Protein AF-A0A4Y2TPK9-F1 (afdb_monomer_lite)

Secondary structure (DSSP, 8-state):
-TT--EEEEEEE-TTT--EEEEEEE-HHHHHHHHHHHHHHHHHHHHHHHHHHHHHHHHHHHHHHHHHHHHHHHHHHHHHHHHHHHHTT--GGGHHHHHHHHHHHHHHHHTTGGGGPPP-------------------

Sequence (137 aa):
MNGVCVRWRGWLDIERLDGVGCLEYDEERAQIEDAILREQLERYNQRVRDFEEKQRLYRSQHDRHVEAEVEVRTSRYRIRHFSFLSLGLSPDFRRYQTSRTTRVDARQKATSNRWAPTPSQGPCVHSFCGTAKNRCR

InterPro domains:
  IPR003417 Core-binding factor, beta subunit [PF02312] (1-64)
  IPR003417 Core-binding factor, beta subunit [PTHR10276] (1-74)
  IPR036552 Core-binding factor, beta subunit superfamily [G3DSA:2.40.250.10] (1-40)
  IPR036552 Core-binding factor, beta subunit superfamily [SSF50723] (1-39)

Structure (mmCIF, N/CA/C/O backbone):
data_AF-A0A4Y2TPK9-F1
#
_entry.id   AF-A0A4Y2TPK9-F1
#
loop_
_atom_site.group_PDB
_atom_site.id
_atom_site.type_symbol
_atom_site.label_atom_id
_atom_site.label_alt_id
_atom_site.label_comp_id
_atom_site.label_asym_id
_atom_site.label_entity_id
_atom_site.label_seq_id
_atom_site.pdbx_PDB_ins_code
_atom_site.Cartn_x
_atom_site.Cartn_y
_atom_site.Cartn_z
_atom_site.occupancy
_atom_site.B_iso_or_equiv
_atom_site.auth_seq_id
_atom_site.auth_comp_id
_atom_site.auth_asym_id
_atom_site.auth_atom_id
_atom_site.pdbx_PDB_model_num
ATOM 1 N N . MET A 1 1 ? -7.481 -7.129 11.233 1.00 81.06 1 MET A N 1
ATOM 2 C CA . MET A 1 1 ? -7.787 -8.558 11.007 1.00 81.06 1 MET A CA 1
ATOM 3 C C . MET A 1 1 ? -8.040 -8.774 9.522 1.00 81.06 1 MET A C 1
ATOM 5 O O . MET A 1 1 ? -8.837 -8.032 8.974 1.00 81.06 1 MET A O 1
ATOM 9 N N . ASN A 1 2 ? -7.350 -9.713 8.859 1.00 87.25 2 ASN A N 1
ATOM 10 C CA . ASN A 1 2 ? -7.503 -9.979 7.411 1.00 87.25 2 ASN A CA 1
ATOM 11 C C . ASN A 1 2 ? -7.420 -8.721 6.518 1.00 87.25 2 ASN A C 1
ATOM 13 O O . ASN A 1 2 ? -8.168 -8.590 5.557 1.00 87.25 2 ASN A O 1
ATOM 17 N N . GLY A 1 3 ? -6.555 -7.766 6.871 1.00 87.00 3 GLY A N 1
ATOM 18 C CA . GLY A 1 3 ? -6.436 -6.488 6.157 1.00 87.00 3 GLY A CA 1
ATOM 19 C C . GLY A 1 3 ? -7.432 -5.395 6.570 1.00 87.00 3 GLY A C 1
ATOM 20 O O . GLY A 1 3 ? -7.301 -4.275 6.103 1.00 87.00 3 GLY A O 1
ATOM 21 N N . VAL A 1 4 ? -8.381 -5.666 7.473 1.00 91.50 4 VAL A N 1
ATOM 22 C CA . VAL A 1 4 ? -9.311 -4.654 8.011 1.00 91.50 4 VAL A CA 1
ATOM 23 C C . VAL A 1 4 ? -8.781 -4.090 9.330 1.00 91.50 4 VAL A C 1
ATOM 25 O O . VAL A 1 4 ? -8.506 -4.858 10.262 1.00 91.50 4 VAL A O 1
ATOM 28 N N . CYS A 1 5 ? -8.653 -2.765 9.440 1.00 94.00 5 CYS A N 1
ATOM 29 C CA . CYS A 1 5 ? -8.309 -2.116 10.705 1.00 94.00 5 CYS A CA 1
ATOM 30 C C . CYS A 1 5 ? -9.515 -2.123 11.646 1.00 94.00 5 CYS A C 1
ATOM 32 O O . CYS A 1 5 ? -10.588 -1.614 11.332 1.00 94.00 5 CYS A O 1
ATOM 34 N N . VAL A 1 6 ? -9.327 -2.747 12.807 1.00 95.38 6 VAL A N 1
ATOM 35 C CA . VAL A 1 6 ? -10.345 -2.856 13.851 1.00 95.38 6 VAL A CA 1
ATOM 36 C C . VAL A 1 6 ? -9.724 -2.576 15.207 1.00 95.38 6 VAL A C 1
ATOM 38 O O . VAL A 1 6 ? -8.553 -2.889 15.445 1.00 95.38 6 VAL A O 1
ATOM 41 N N . ARG A 1 7 ? -10.533 -2.036 16.111 1.00 94.81 7 ARG A N 1
ATOM 42 C CA .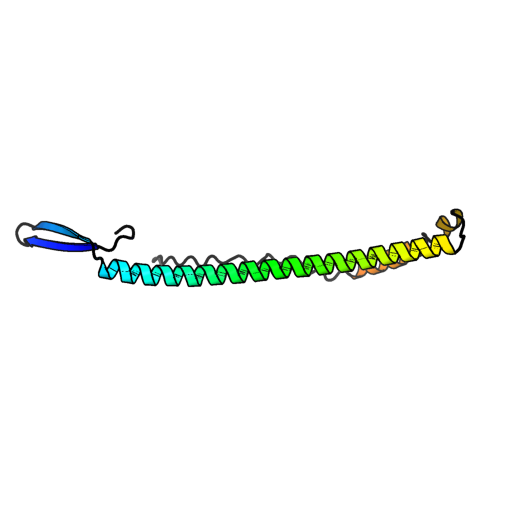 ARG A 1 7 ? -10.194 -1.799 17.507 1.00 94.81 7 ARG A CA 1
ATOM 43 C C . ARG A 1 7 ? -11.031 -2.722 18.380 1.00 94.81 7 ARG A C 1
ATOM 45 O O . ARG A 1 7 ? -12.254 -2.734 18.286 1.00 94.81 7 ARG A O 1
ATOM 52 N N . TRP A 1 8 ? -10.370 -3.504 19.226 1.00 94.44 8 TRP A N 1
ATOM 53 C CA . TRP A 1 8 ? -11.062 -4.342 20.1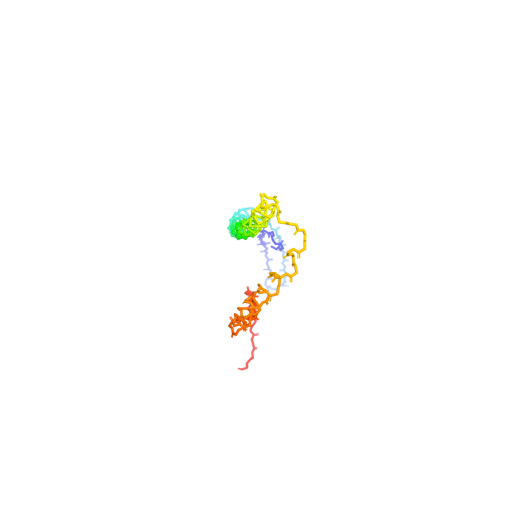99 1.00 94.44 8 TRP A CA 1
ATOM 54 C C . TRP A 1 8 ? -11.382 -3.532 21.454 1.00 94.44 8 TRP A C 1
ATOM 56 O O . TRP A 1 8 ? -10.520 -2.828 21.988 1.00 94.44 8 TRP A O 1
ATOM 66 N N . ARG A 1 9 ? -12.627 -3.631 21.914 1.00 94.81 9 ARG A N 1
ATOM 67 C CA . ARG A 1 9 ? -13.110 -3.030 23.156 1.00 94.81 9 ARG A CA 1
ATOM 68 C C . ARG A 1 9 ? -13.842 -4.104 23.938 1.00 94.81 9 ARG A C 1
ATOM 70 O O . ARG A 1 9 ? -14.705 -4.784 23.397 1.00 94.81 9 ARG A O 1
ATOM 77 N N . GLY A 1 10 ? -13.507 -4.258 25.207 1.00 95.62 10 GLY A N 1
ATOM 78 C CA . GLY A 1 10 ? -14.152 -5.236 26.063 1.00 95.62 10 GLY A CA 1
ATOM 79 C C . GLY A 1 10 ? -13.704 -5.099 27.500 1.00 95.62 10 GLY A C 1
ATOM 80 O O . GLY A 1 10 ? -12.755 -4.374 27.805 1.00 95.62 10 GLY A O 1
ATOM 81 N N . TRP A 1 11 ? -14.408 -5.806 28.368 1.00 95.56 11 TRP A N 1
ATOM 82 C CA . TRP A 1 11 ? -14.038 -5.976 29.762 1.00 95.56 11 TRP A CA 1
ATOM 83 C C . TRP A 1 11 ? -13.925 -7.465 30.067 1.00 95.56 11 TRP A C 1
ATOM 85 O O . TRP A 1 11 ? -14.541 -8.301 29.401 1.00 95.56 11 TRP A O 1
ATOM 95 N N . LEU A 1 12 ? -13.105 -7.773 31.061 1.00 96.19 12 LEU A N 1
ATOM 96 C CA . LEU A 1 12 ? -12.890 -9.116 31.566 1.00 96.19 12 LEU A CA 1
ATOM 97 C C . LEU A 1 12 ? -12.983 -9.050 33.091 1.00 96.19 12 LEU A C 1
ATOM 99 O O . LEU A 1 12 ? -12.297 -8.235 33.709 1.00 96.19 12 LEU A O 1
ATOM 103 N N . ASP A 1 13 ? -13.831 -9.883 33.676 1.00 96.12 13 ASP A N 1
ATOM 104 C CA . ASP A 1 13 ? -13.852 -10.155 35.107 1.00 96.12 13 ASP A CA 1
ATOM 105 C C . ASP A 1 13 ? -12.723 -11.140 35.440 1.00 96.12 13 ASP A C 1
ATOM 107 O O . ASP A 1 13 ? -12.610 -12.223 34.864 1.00 96.12 13 ASP A O 1
ATOM 111 N N . ILE A 1 14 ? -11.857 -10.744 36.370 1.00 95.00 14 ILE A N 1
ATOM 112 C CA . ILE A 1 14 ? -10.652 -11.491 36.744 1.00 95.00 14 ILE A CA 1
ATOM 113 C C . ILE A 1 14 ? -10.995 -12.664 37.674 1.00 95.00 14 ILE A C 1
ATOM 115 O O . ILE A 1 14 ? -10.281 -13.665 37.672 1.00 95.00 14 ILE A O 1
ATOM 119 N N . GLU A 1 15 ? -12.085 -12.582 38.442 1.00 95.69 15 GLU A N 1
ATOM 120 C CA . GLU A 1 15 ? -12.469 -13.643 39.380 1.00 95.69 15 GLU A CA 1
ATOM 121 C C . GLU A 1 15 ? -13.199 -14.785 38.673 1.00 95.69 15 GLU A C 1
ATOM 123 O O . GLU A 1 15 ? -12.955 -15.960 38.949 1.00 95.69 15 GLU A O 1
ATOM 128 N N . ARG A 1 16 ? -14.083 -14.444 37.731 1.00 95.94 16 ARG A N 1
ATOM 129 C CA . ARG A 1 16 ? -14.895 -15.422 36.990 1.00 95.94 16 ARG A CA 1
ATOM 130 C C . ARG A 1 16 ? -14.296 -15.814 35.645 1.00 95.94 16 ARG A C 1
ATOM 132 O O . ARG A 1 16 ? -14.765 -16.781 35.046 1.00 95.94 16 ARG A O 1
ATOM 139 N N . LEU A 1 17 ? -13.262 -15.097 35.196 1.00 95.00 17 LEU A N 1
ATOM 140 C CA . LEU A 1 17 ? -12.637 -15.255 33.879 1.00 95.00 17 LEU A CA 1
ATOM 141 C C . LEU A 1 17 ? -13.655 -15.168 32.731 1.00 95.00 17 LEU A C 1
ATOM 143 O O . LEU A 1 17 ? -13.456 -15.762 31.670 1.00 95.00 17 LEU A O 1
ATOM 147 N N . ASP A 1 18 ? -14.747 -14.433 32.943 1.00 95.31 18 ASP A N 1
ATOM 148 C CA . ASP A 1 18 ? -15.731 -14.124 31.917 1.00 95.31 18 ASP A CA 1
ATOM 149 C C . ASP A 1 18 ? -15.590 -12.674 31.463 1.00 95.31 18 ASP A C 1
ATOM 151 O O . ASP A 1 18 ? -14.890 -11.856 32.055 1.00 95.31 18 ASP A O 1
ATOM 155 N N . GLY A 1 19 ? -16.183 -12.366 30.323 1.00 93.88 19 GLY A N 1
ATOM 156 C CA . GLY A 1 19 ? -16.074 -11.042 29.752 1.00 93.88 19 GLY A CA 1
ATOM 157 C C . GLY A 1 19 ? -16.744 -10.967 28.402 1.00 93.88 19 GLY A C 1
ATOM 158 O O . GLY A 1 19 ? -17.016 -11.978 27.750 1.00 93.88 19 GLY A O 1
ATOM 159 N N . VAL A 1 20 ? -17.004 -9.740 27.980 1.00 96.44 20 VAL A N 1
ATOM 160 C CA . VAL A 1 20 ? -17.590 -9.443 26.678 1.00 96.44 20 VAL A CA 1
ATOM 161 C C . VAL A 1 20 ? -16.693 -8.438 25.982 1.00 96.44 20 VAL A C 1
ATOM 163 O O . VAL A 1 20 ? -16.231 -7.467 26.583 1.00 96.44 20 VAL A O 1
ATOM 166 N N . GLY A 1 21 ? -16.465 -8.666 24.693 1.00 96.38 21 GLY A N 1
ATOM 167 C CA . GLY A 1 21 ? -15.779 -7.718 23.836 1.00 96.38 21 GLY A CA 1
ATOM 168 C C . GLY A 1 21 ? -16.426 -7.637 22.463 1.00 96.38 21 GLY A C 1
ATOM 169 O O . GLY A 1 21 ? -16.970 -8.619 21.959 1.00 96.38 21 GLY A O 1
ATOM 170 N N . CYS A 1 22 ? -16.347 -6.457 21.863 1.00 94.81 22 CYS A N 1
ATOM 171 C CA . CYS A 1 22 ? -16.750 -6.182 20.495 1.00 94.81 22 CYS A CA 1
ATOM 172 C C . CYS A 1 22 ? -15.558 -5.666 19.676 1.00 94.81 22 CYS A C 1
ATOM 174 O O . CYS A 1 22 ? -14.547 -5.190 20.205 1.00 94.81 22 CYS A O 1
ATOM 176 N N . LEU A 1 23 ? -15.679 -5.801 18.357 1.00 95.88 23 LEU A N 1
ATOM 177 C CA . LEU A 1 23 ? -14.750 -5.222 17.396 1.00 95.88 23 LEU A CA 1
ATOM 178 C C . LEU A 1 23 ? -15.415 -4.012 16.749 1.00 95.88 23 LEU A C 1
ATOM 180 O O . LEU A 1 23 ? -16.495 -4.129 16.174 1.00 95.88 23 LEU A O 1
ATOM 184 N N . GLU A 1 24 ? -14.748 -2.870 16.828 1.00 95.44 24 GLU A N 1
ATOM 185 C CA . GLU A 1 24 ? -15.147 -1.632 16.167 1.00 95.44 24 GLU A CA 1
ATOM 186 C C . GLU A 1 24 ? -14.262 -1.406 14.944 1.00 95.44 24 GLU A C 1
ATOM 188 O O . GLU A 1 24 ? -13.062 -1.688 14.983 1.00 95.44 24 GLU A O 1
ATOM 193 N N . TYR A 1 25 ? -14.833 -0.884 13.862 1.00 94.06 25 TYR A N 1
ATOM 194 C CA . TYR A 1 25 ? -14.039 -0.446 12.719 1.00 94.06 25 TYR A CA 1
ATOM 195 C C . TYR A 1 25 ? -13.274 0.831 13.075 1.00 94.06 25 TYR A C 1
ATOM 197 O O . TYR A 1 25 ? -13.851 1.772 13.619 1.00 94.06 25 TYR A O 1
ATOM 205 N N . ASP A 1 26 ? -11.977 0.848 12.781 1.00 95.00 26 ASP A N 1
ATOM 206 C CA . ASP A 1 26 ? -11.115 2.002 13.028 1.00 95.00 26 ASP A CA 1
ATOM 207 C C . ASP A 1 26 ? -10.818 2.694 11.697 1.00 95.00 26 ASP A C 1
ATOM 209 O O . ASP A 1 26 ? -9.906 2.300 10.966 1.00 95.00 26 ASP A O 1
ATOM 213 N N . GLU A 1 27 ? -11.642 3.689 11.364 1.00 93.69 27 GLU A N 1
ATOM 214 C CA . GLU A 1 27 ? -11.576 4.392 10.082 1.00 93.69 27 GLU A CA 1
ATOM 215 C C . GLU A 1 27 ? -10.301 5.227 9.937 1.00 93.69 27 GLU A C 1
ATOM 217 O O . GLU A 1 27 ? -9.678 5.210 8.879 1.00 93.69 27 GLU A O 1
ATOM 222 N N . GLU A 1 28 ? -9.869 5.898 11.003 1.00 93.75 28 GLU A N 1
ATOM 223 C CA . GLU A 1 28 ? -8.661 6.724 10.990 1.00 93.75 28 GLU A CA 1
ATOM 224 C C . GLU A 1 28 ? -7.430 5.866 10.686 1.00 93.75 28 GLU A C 1
ATOM 226 O O . GLU A 1 28 ? -6.663 6.150 9.761 1.00 93.75 28 GLU A O 1
ATOM 231 N N . ARG A 1 29 ? -7.272 4.750 11.406 1.00 91.88 29 ARG A N 1
ATOM 232 C CA . ARG A 1 29 ? -6.158 3.834 11.148 1.00 91.88 29 ARG A CA 1
ATOM 233 C C . ARG A 1 29 ? -6.279 3.150 9.800 1.00 91.88 29 ARG A C 1
ATOM 235 O O . ARG A 1 29 ? -5.257 2.930 9.158 1.00 91.88 29 ARG A O 1
ATOM 242 N N . ALA A 1 30 ? -7.490 2.810 9.365 1.00 93.31 30 ALA A N 1
ATOM 243 C CA . ALA A 1 30 ? -7.697 2.247 8.037 1.00 93.31 30 ALA A CA 1
ATOM 244 C C . ALA A 1 30 ? -7.210 3.208 6.945 1.00 93.31 30 ALA A C 1
ATOM 246 O O . ALA A 1 30 ? -6.493 2.776 6.051 1.00 93.31 30 ALA A O 1
ATOM 247 N N . GLN A 1 31 ? -7.534 4.500 7.040 1.00 94.25 31 GLN A N 1
ATOM 248 C CA . GLN A 1 31 ? -7.117 5.503 6.057 1.00 94.25 31 GLN A CA 1
ATOM 249 C C . GLN A 1 31 ? -5.598 5.699 6.029 1.00 94.25 31 GLN A C 1
ATOM 251 O O . GLN A 1 31 ? -5.013 5.788 4.950 1.00 94.25 31 GLN A O 1
ATOM 256 N N . ILE A 1 32 ? -4.952 5.739 7.197 1.00 94.38 32 ILE A N 1
ATOM 257 C CA . ILE A 1 32 ? -3.492 5.880 7.290 1.00 94.38 32 ILE A CA 1
ATOM 258 C C . ILE A 1 32 ? -2.796 4.673 6.655 1.00 94.38 32 ILE A C 1
ATOM 260 O O . ILE A 1 32 ? -1.913 4.837 5.814 1.00 94.38 32 ILE A O 1
ATOM 264 N N . GLU A 1 33 ? -3.207 3.461 7.027 1.00 93.56 33 GLU A N 1
ATOM 265 C CA . GLU A 1 33 ? -2.635 2.229 6.477 1.00 93.56 33 GLU A CA 1
ATOM 266 C C . GLU A 1 33 ? -2.892 2.122 4.968 1.00 93.56 33 GLU A C 1
ATOM 268 O O . GLU A 1 33 ? -1.990 1.774 4.211 1.00 93.56 33 GLU A O 1
ATOM 273 N N . ASP A 1 34 ? -4.087 2.488 4.503 1.00 92.75 34 ASP A N 1
ATOM 274 C CA . ASP A 1 34 ? -4.446 2.499 3.084 1.00 92.75 34 ASP A CA 1
ATOM 275 C C . ASP A 1 34 ? -3.602 3.512 2.288 1.00 92.75 34 ASP A C 1
ATOM 277 O O . ASP A 1 34 ? -3.126 3.206 1.194 1.00 92.75 34 ASP A O 1
ATOM 281 N N . ALA A 1 35 ? -3.318 4.693 2.847 1.00 93.75 35 ALA A N 1
ATOM 282 C CA . ALA A 1 35 ? -2.413 5.666 2.233 1.00 93.75 35 ALA A CA 1
ATOM 283 C C . ALA A 1 35 ? -0.975 5.129 2.123 1.00 93.75 35 ALA A C 1
ATOM 285 O O . ALA A 1 35 ? -0.360 5.220 1.058 1.00 93.75 35 ALA A O 1
ATOM 286 N N . ILE A 1 36 ? -0.461 4.513 3.192 1.00 94.00 36 ILE A N 1
ATOM 287 C CA . ILE A 1 36 ? 0.874 3.896 3.208 1.00 94.00 36 ILE A CA 1
ATOM 288 C C . ILE A 1 36 ? 0.952 2.757 2.187 1.00 94.00 36 ILE A C 1
ATOM 290 O O . ILE A 1 36 ? 1.921 2.653 1.430 1.00 94.00 36 ILE A O 1
ATOM 294 N N . LEU A 1 37 ? -0.069 1.902 2.138 1.00 92.25 37 LEU A N 1
ATOM 295 C CA . LEU A 1 37 ? -0.132 0.783 1.203 1.00 92.25 37 LEU A CA 1
ATOM 296 C C . LEU A 1 37 ? -0.192 1.264 -0.247 1.00 92.25 37 LEU A C 1
ATOM 298 O O . LEU A 1 37 ? 0.533 0.725 -1.087 1.00 92.25 37 LEU A O 1
ATOM 302 N N . ARG A 1 38 ? -0.989 2.297 -0.549 1.00 93.31 38 ARG A N 1
ATOM 303 C CA . ARG A 1 38 ? -1.017 2.916 -1.884 1.00 93.31 38 ARG A CA 1
ATOM 304 C C . ARG A 1 38 ? 0.353 3.440 -2.286 1.00 93.31 38 ARG A C 1
ATOM 306 O O . ARG A 1 38 ? 0.820 3.115 -3.375 1.00 93.31 38 ARG A O 1
ATOM 313 N N . GLU A 1 39 ? 1.032 4.164 -1.401 1.00 93.88 39 GLU A N 1
ATOM 314 C CA . GLU A 1 39 ? 2.364 4.700 -1.687 1.00 93.88 39 GLU A CA 1
ATOM 315 C C . GLU A 1 39 ? 3.384 3.582 -1.965 1.00 93.88 39 GLU A C 1
ATOM 317 O O . GLU A 1 39 ? 4.180 3.652 -2.907 1.00 93.88 39 GLU A O 1
ATOM 322 N N . GLN A 1 40 ? 3.358 2.509 -1.172 1.00 93.00 40 GLN A N 1
ATOM 323 C CA . GLN A 1 40 ? 4.223 1.350 -1.399 1.00 93.00 40 GLN A CA 1
ATOM 324 C C . GLN A 1 40 ? 3.937 0.681 -2.747 1.00 93.00 40 GLN A C 1
ATOM 326 O O . GLN A 1 40 ? 4.877 0.311 -3.462 1.00 93.00 40 GLN A O 1
ATOM 331 N N . LEU A 1 41 ? 2.660 0.553 -3.108 1.00 93.44 41 LEU A N 1
ATOM 332 C CA . LEU A 1 41 ? 2.226 -0.041 -4.366 1.00 93.44 41 LEU A CA 1
ATOM 333 C C . LEU A 1 41 ? 2.655 0.812 -5.564 1.00 93.44 41 LEU A C 1
ATOM 335 O O . LEU A 1 41 ? 3.165 0.280 -6.547 1.00 93.44 41 LEU A O 1
ATOM 339 N N . GLU A 1 42 ? 2.529 2.133 -5.468 1.00 93.88 42 GLU A N 1
ATOM 340 C CA . GLU A 1 42 ? 2.993 3.075 -6.489 1.00 93.88 42 GLU A CA 1
ATOM 341 C C . GLU A 1 42 ? 4.508 2.997 -6.681 1.00 93.88 42 GLU A C 1
ATOM 343 O O . GLU A 1 42 ? 4.983 2.812 -7.803 1.00 93.88 42 GLU A O 1
ATOM 348 N N . ARG A 1 43 ? 5.283 3.031 -5.591 1.00 93.62 43 ARG A N 1
ATOM 349 C CA . ARG A 1 43 ? 6.749 2.884 -5.642 1.00 93.62 43 ARG A CA 1
ATOM 350 C C . ARG A 1 43 ? 7.182 1.530 -6.201 1.00 93.62 43 ARG A C 1
ATOM 352 O O . ARG A 1 43 ? 8.233 1.416 -6.836 1.00 93.62 43 ARG A O 1
ATOM 359 N N . TYR A 1 44 ? 6.423 0.473 -5.934 1.00 90.88 44 TYR A N 1
ATOM 360 C CA . TYR A 1 44 ? 6.675 -0.840 -6.519 1.00 90.88 44 TYR A CA 1
ATOM 361 C C . TYR A 1 44 ? 6.369 -0.848 -8.021 1.00 90.88 44 TYR A C 1
ATOM 363 O O . TYR A 1 44 ? 7.235 -1.210 -8.816 1.00 90.88 44 TYR A O 1
ATOM 371 N N . ASN A 1 45 ? 5.190 -0.369 -8.415 1.00 92.62 45 ASN A N 1
ATOM 372 C CA . ASN A 1 45 ? 4.760 -0.305 -9.809 1.00 92.62 45 ASN A CA 1
ATOM 373 C C . ASN A 1 45 ? 5.688 0.561 -10.659 1.00 92.62 45 ASN A C 1
ATOM 375 O O . ASN A 1 45 ? 5.979 0.195 -11.795 1.00 92.62 45 ASN A O 1
ATOM 379 N N . GLN A 1 46 ? 6.195 1.668 -10.113 1.00 92.94 46 GLN A N 1
ATOM 380 C CA . GLN A 1 46 ? 7.155 2.513 -10.816 1.00 92.94 46 GLN A CA 1
ATOM 381 C C . GLN A 1 46 ? 8.430 1.734 -11.150 1.00 92.94 46 GLN A C 1
ATOM 383 O O . GLN A 1 46 ? 8.842 1.692 -12.305 1.00 92.94 46 GLN A O 1
ATOM 388 N N . ARG A 1 47 ? 9.002 1.022 -10.171 1.00 91.00 47 ARG A N 1
ATOM 389 C CA . ARG A 1 47 ? 10.204 0.201 -10.392 1.00 91.00 47 ARG A CA 1
ATOM 390 C C . ARG A 1 47 ? 9.982 -0.890 -11.435 1.00 91.00 47 ARG A C 1
ATOM 392 O O . ARG A 1 47 ? 10.882 -1.168 -12.226 1.00 91.00 47 ARG A O 1
ATOM 399 N N . VAL A 1 48 ? 8.801 -1.505 -11.441 1.00 90.06 48 VAL A N 1
ATOM 400 C CA . VAL A 1 48 ? 8.435 -2.511 -12.445 1.00 90.06 48 VAL A CA 1
ATOM 401 C C . VAL A 1 48 ? 8.342 -1.878 -13.834 1.00 90.06 48 VAL A C 1
ATOM 403 O O . VAL A 1 48 ? 8.946 -2.396 -14.772 1.00 90.06 48 VAL A O 1
ATOM 406 N N . ARG A 1 49 ? 7.664 -0.732 -13.966 1.00 90.81 49 ARG A N 1
ATOM 407 C CA . ARG A 1 49 ? 7.542 -0.006 -15.240 1.00 90.81 49 ARG A CA 1
ATOM 408 C C . ARG A 1 49 ? 8.901 0.402 -15.797 1.00 90.81 49 ARG A C 1
ATOM 410 O O . ARG A 1 49 ? 9.172 0.125 -16.961 1.00 90.81 49 ARG A O 1
ATOM 417 N N . ASP A 1 50 ? 9.774 0.967 -14.967 1.00 89.88 50 ASP A N 1
ATOM 418 C CA . ASP A 1 50 ? 11.121 1.374 -15.380 1.00 89.88 50 ASP A CA 1
ATOM 419 C C . ASP A 1 50 ? 11.944 0.173 -15.873 1.00 89.88 50 ASP A C 1
ATOM 421 O O . ASP A 1 50 ? 12.733 0.272 -16.817 1.00 89.88 50 ASP A O 1
ATOM 425 N N . PHE A 1 51 ? 11.773 -0.987 -15.231 1.00 89.25 51 PHE A N 1
ATOM 426 C CA . PHE A 1 51 ? 12.442 -2.217 -15.638 1.00 89.25 51 PHE A CA 1
ATOM 427 C C . PHE A 1 51 ? 11.911 -2.738 -16.978 1.00 89.25 51 PHE A C 1
ATOM 429 O O . PHE A 1 51 ? 12.695 -3.069 -17.870 1.00 89.25 51 PHE A O 1
ATOM 436 N N . GLU A 1 52 ? 10.590 -2.768 -17.152 1.00 90.12 52 GLU A N 1
ATOM 437 C CA . GLU A 1 52 ? 9.967 -3.152 -18.418 1.00 90.12 52 GLU A CA 1
ATOM 438 C C . GLU A 1 52 ? 10.358 -2.218 -19.562 1.00 90.12 52 GLU A C 1
ATOM 440 O O . GLU A 1 52 ? 10.618 -2.686 -20.672 1.00 90.12 52 GLU A O 1
ATOM 445 N N . GLU A 1 53 ? 10.412 -0.911 -19.313 1.00 90.88 53 GLU A N 1
ATOM 446 C CA . GLU A 1 53 ? 10.805 0.083 -20.306 1.00 90.88 53 GLU A CA 1
ATOM 447 C C . GLU A 1 53 ? 12.258 -0.119 -20.737 1.00 90.88 53 GLU A C 1
ATOM 449 O O . GLU A 1 53 ? 12.530 -0.233 -21.934 1.00 90.88 53 GLU A O 1
ATOM 454 N N . LYS A 1 54 ? 13.186 -0.288 -19.786 1.00 90.56 54 LYS A N 1
ATOM 455 C CA . LYS A 1 54 ? 14.581 -0.633 -20.100 1.00 90.56 54 LYS A CA 1
ATOM 456 C C . LYS A 1 54 ? 14.658 -1.902 -20.937 1.00 90.56 54 LYS A C 1
ATOM 458 O O . LYS A 1 54 ? 15.347 -1.922 -21.954 1.00 90.56 54 LYS A O 1
ATOM 463 N N . GLN A 1 55 ? 13.921 -2.945 -20.560 1.00 87.31 55 GLN A N 1
ATOM 464 C CA . GLN A 1 55 ? 13.907 -4.199 -21.308 1.00 87.31 55 GLN A CA 1
ATOM 465 C C . GLN A 1 55 ? 13.362 -4.016 -22.735 1.00 87.31 55 GLN A C 1
ATOM 467 O O . GLN A 1 55 ? 13.911 -4.594 -23.675 1.00 87.31 55 GLN A O 1
ATOM 472 N N . ARG A 1 56 ? 12.317 -3.198 -22.926 1.00 89.25 56 ARG A N 1
ATOM 473 C CA . ARG A 1 56 ? 11.794 -2.851 -24.260 1.00 89.25 56 ARG A CA 1
ATOM 474 C C . ARG A 1 56 ? 12.821 -2.084 -25.088 1.00 89.25 56 ARG A C 1
ATOM 476 O O . ARG A 1 56 ? 13.013 -2.420 -26.253 1.00 89.25 56 ARG A O 1
ATOM 483 N N . LEU A 1 57 ? 13.505 -1.106 -24.497 1.00 89.94 57 LEU A N 1
ATOM 484 C CA . LEU A 1 57 ? 14.548 -0.331 -25.172 1.00 89.94 57 LEU A CA 1
ATOM 485 C C . LEU A 1 57 ? 15.725 -1.215 -25.593 1.00 89.94 57 LEU A C 1
ATOM 487 O O . LEU A 1 57 ? 16.167 -1.118 -26.735 1.00 89.94 57 LEU A O 1
ATOM 491 N N . TYR A 1 58 ? 16.182 -2.122 -24.723 1.00 85.19 58 TYR A N 1
ATOM 492 C CA . TYR A 1 58 ? 17.230 -3.088 -25.066 1.00 85.19 58 TYR A CA 1
ATOM 493 C C . TYR A 1 58 ? 16.829 -3.982 -26.243 1.00 85.19 58 TYR A C 1
ATOM 495 O O . TYR A 1 58 ? 17.631 -4.176 -27.154 1.00 85.19 58 TYR A O 1
ATOM 503 N N . ARG A 1 59 ? 15.587 -4.488 -26.263 1.00 85.44 59 ARG A N 1
ATOM 504 C CA . ARG A 1 59 ? 15.075 -5.285 -27.391 1.00 85.44 59 ARG A CA 1
ATOM 505 C C . ARG A 1 59 ? 15.005 -4.462 -28.675 1.00 85.44 59 ARG A C 1
ATOM 507 O O . ARG A 1 59 ? 15.575 -4.869 -29.673 1.00 85.44 59 ARG A O 1
ATOM 514 N N . SER A 1 60 ? 14.419 -3.267 -28.627 1.00 88.94 60 SER A N 1
ATOM 515 C CA . SER A 1 60 ? 14.303 -2.403 -29.807 1.00 88.94 60 SER A CA 1
ATOM 516 C C . SER A 1 60 ? 15.665 -1.989 -30.376 1.00 88.94 60 SER A C 1
ATOM 518 O O . SER A 1 60 ? 15.836 -1.948 -31.593 1.00 88.94 60 SER A O 1
ATOM 520 N N . GLN A 1 61 ? 16.651 -1.696 -29.522 1.00 87.25 61 GLN A N 1
ATOM 521 C CA . GLN A 1 61 ? 18.010 -1.402 -29.979 1.00 87.25 61 GLN A CA 1
ATOM 522 C C . GLN A 1 61 ? 18.685 -2.626 -30.598 1.00 87.25 61 GLN A C 1
ATOM 524 O O . GLN A 1 61 ? 19.354 -2.491 -31.622 1.00 87.25 61 GLN A O 1
ATOM 529 N N . HIS A 1 62 ? 18.498 -3.807 -30.005 1.00 84.06 62 HIS A N 1
ATOM 530 C CA . HIS A 1 62 ? 19.000 -5.052 -30.574 1.00 84.06 62 HIS A CA 1
ATOM 531 C C . HIS A 1 62 ? 18.381 -5.323 -31.950 1.00 84.06 62 HIS A C 1
ATOM 533 O O . HIS A 1 62 ? 19.117 -5.567 -32.902 1.00 84.06 62 HIS A O 1
ATOM 539 N N . ASP A 1 63 ? 17.061 -5.180 -32.078 1.00 83.81 63 ASP A N 1
ATOM 540 C CA . ASP A 1 63 ? 16.337 -5.380 -33.335 1.00 83.81 63 ASP A CA 1
ATOM 541 C C . ASP A 1 63 ? 16.836 -4.414 -34.420 1.00 83.81 63 ASP A C 1
ATOM 543 O O . ASP A 1 63 ? 17.178 -4.848 -35.517 1.00 83.81 63 ASP A O 1
ATOM 547 N N . ARG A 1 64 ? 17.016 -3.126 -34.093 1.00 84.75 64 ARG A N 1
ATOM 548 C CA . ARG A 1 64 ? 17.599 -2.134 -35.018 1.00 84.75 64 ARG A CA 1
ATOM 549 C C . ARG A 1 64 ? 19.022 -2.487 -35.452 1.00 84.75 64 ARG A C 1
ATOM 551 O O . ARG A 1 64 ? 19.382 -2.276 -36.607 1.00 84.75 64 ARG A O 1
ATOM 558 N N . HIS A 1 65 ? 19.848 -3.007 -34.543 1.00 80.06 65 HIS A N 1
ATOM 559 C CA . HIS A 1 65 ? 21.208 -3.432 -34.878 1.00 80.06 65 HIS A CA 1
ATOM 560 C C . HIS A 1 65 ? 21.197 -4.652 -35.811 1.00 80.06 65 HIS A C 1
ATOM 562 O O . HIS A 1 65 ? 21.960 -4.706 -36.776 1.00 80.06 65 HIS A O 1
ATOM 568 N N . VAL A 1 66 ? 20.307 -5.613 -35.554 1.00 84.19 66 VAL A N 1
ATOM 569 C CA . VAL A 1 66 ? 20.108 -6.787 -36.412 1.00 84.19 66 VAL A CA 1
ATOM 570 C C . VAL A 1 66 ? 19.613 -6.367 -37.798 1.00 84.19 66 VAL A C 1
ATOM 572 O O . VAL A 1 66 ? 20.159 -6.828 -38.800 1.00 84.19 66 VAL A O 1
ATOM 575 N N . GLU A 1 67 ? 18.639 -5.460 -37.878 1.00 82.75 67 GLU A N 1
ATOM 576 C CA . GLU A 1 67 ? 18.124 -4.924 -39.142 1.00 82.75 67 GLU A CA 1
ATOM 577 C C . GLU A 1 67 ? 19.213 -4.207 -39.947 1.00 82.75 67 GLU A C 1
ATOM 579 O O . GLU A 1 67 ? 19.390 -4.507 -41.129 1.00 82.75 67 GLU A O 1
ATOM 584 N N . ALA A 1 68 ? 20.012 -3.348 -39.308 1.00 84.56 68 ALA A N 1
ATOM 585 C CA . ALA A 1 68 ? 21.126 -2.664 -39.961 1.00 84.56 68 ALA A CA 1
ATOM 586 C C . ALA A 1 68 ? 22.181 -3.653 -40.497 1.00 84.56 68 ALA A C 1
ATOM 588 O O . ALA A 1 68 ? 22.669 -3.508 -41.621 1.00 84.56 68 ALA A O 1
ATOM 589 N N . GLU A 1 69 ? 22.516 -4.706 -39.741 1.00 82.06 69 GLU A N 1
ATOM 590 C CA . GLU A 1 69 ? 23.410 -5.761 -40.233 1.00 82.06 69 GLU A CA 1
ATOM 591 C C . GLU A 1 69 ? 22.834 -6.500 -41.450 1.00 82.06 69 GLU A C 1
ATOM 593 O O . GLU A 1 69 ? 23.566 -6.807 -42.401 1.00 82.06 69 GLU A O 1
ATOM 598 N N . VAL A 1 70 ? 21.535 -6.812 -41.431 1.00 83.50 70 VAL A N 1
ATOM 599 C CA . VAL A 1 70 ? 20.841 -7.471 -42.546 1.00 83.50 70 VAL A CA 1
ATOM 600 C C . VAL A 1 70 ? 20.803 -6.559 -43.771 1.00 83.50 70 VAL A C 1
ATOM 602 O O . VAL A 1 70 ? 21.064 -7.023 -44.884 1.00 83.50 70 VAL A O 1
ATOM 605 N N . GLU A 1 71 ? 20.563 -5.264 -43.597 1.00 85.00 71 GLU A N 1
ATOM 606 C CA . GLU A 1 71 ? 20.558 -4.279 -44.678 1.00 85.00 71 GLU A CA 1
ATOM 607 C C . GLU A 1 71 ? 21.941 -4.130 -45.325 1.00 85.00 71 GLU A C 1
ATOM 609 O O . GLU A 1 71 ? 22.069 -4.138 -46.551 1.00 85.00 71 GLU A O 1
ATOM 614 N N . VAL A 1 72 ? 23.013 -4.097 -44.530 1.00 82.06 72 VAL A N 1
ATOM 615 C CA . VAL A 1 72 ? 24.385 -4.078 -45.060 1.00 82.06 72 VAL A CA 1
ATOM 616 C C . VAL A 1 72 ? 24.692 -5.370 -45.825 1.00 82.06 72 VAL A C 1
ATOM 618 O O . VAL A 1 72 ? 25.266 -5.326 -46.920 1.00 82.06 72 VAL A O 1
ATOM 621 N N . ARG A 1 73 ? 24.301 -6.536 -45.290 1.00 79.19 73 ARG A N 1
ATOM 622 C CA . ARG A 1 73 ? 24.487 -7.837 -45.963 1.00 79.19 73 ARG A CA 1
ATOM 623 C C . ARG A 1 73 ? 23.712 -7.910 -47.283 1.00 79.19 73 ARG A C 1
ATOM 625 O O . ARG A 1 73 ? 24.277 -8.332 -48.294 1.00 79.19 73 ARG A O 1
ATOM 632 N N . THR A 1 74 ? 22.456 -7.473 -47.299 1.00 80.88 74 THR A N 1
ATOM 633 C CA . THR A 1 74 ? 21.605 -7.471 -48.500 1.00 80.88 74 THR A CA 1
ATOM 634 C C . THR A 1 74 ? 22.061 -6.431 -49.519 1.00 80.88 74 THR A C 1
ATOM 636 O O . THR A 1 74 ? 22.122 -6.745 -50.704 1.00 80.88 74 THR A O 1
ATOM 639 N N . SER A 1 75 ? 22.494 -5.245 -49.092 1.00 78.31 75 SER A N 1
ATOM 640 C CA . SER A 1 75 ? 23.084 -4.222 -49.966 1.00 78.31 75 SER A CA 1
ATOM 641 C C . SER A 1 75 ? 24.371 -4.712 -50.621 1.00 78.31 75 SER A C 1
ATOM 643 O O . SER A 1 75 ? 24.539 -4.565 -51.829 1.00 78.31 75 SER A O 1
ATOM 645 N N . ARG A 1 76 ? 25.249 -5.403 -49.879 1.00 73.44 76 ARG A N 1
ATOM 646 C CA . ARG A 1 76 ? 26.426 -6.070 -50.467 1.00 73.44 76 ARG A CA 1
ATOM 647 C C . ARG A 1 76 ? 26.038 -7.124 -51.501 1.00 73.44 76 ARG A C 1
ATOM 649 O O . ARG A 1 76 ? 26.706 -7.228 -52.529 1.00 73.44 76 ARG A O 1
ATOM 656 N N . TYR A 1 77 ? 24.975 -7.892 -51.254 1.00 66.75 77 TYR A N 1
ATOM 657 C CA . TYR A 1 77 ? 24.457 -8.859 -52.224 1.00 66.75 77 TYR A CA 1
ATOM 658 C C . TYR A 1 77 ? 23.891 -8.164 -53.469 1.00 66.75 77 TYR A C 1
ATOM 660 O O . TYR A 1 77 ? 24.235 -8.552 -54.581 1.00 66.75 77 TYR A O 1
ATOM 668 N N . ARG A 1 78 ? 23.102 -7.094 -53.305 1.00 68.12 78 ARG A N 1
ATOM 669 C CA . ARG A 1 78 ? 22.530 -6.304 -54.408 1.00 68.12 78 ARG A CA 1
ATOM 670 C C . ARG A 1 78 ? 23.610 -5.629 -55.242 1.00 68.12 78 ARG A C 1
ATOM 672 O O . ARG A 1 78 ? 23.547 -5.714 -56.460 1.00 68.12 78 ARG A O 1
ATOM 679 N N . ILE A 1 79 ? 24.628 -5.039 -54.616 1.00 67.88 79 ILE A N 1
ATOM 680 C CA . ILE A 1 79 ? 25.766 -4.427 -55.315 1.00 67.88 79 ILE A CA 1
ATOM 681 C C . ILE A 1 79 ? 26.547 -5.489 -56.091 1.00 67.88 79 ILE A C 1
ATOM 683 O O . ILE A 1 79 ? 26.833 -5.282 -57.268 1.00 67.88 79 ILE A O 1
ATOM 687 N N . ARG A 1 80 ? 26.851 -6.645 -55.482 1.00 59.22 80 ARG A N 1
ATOM 688 C CA . 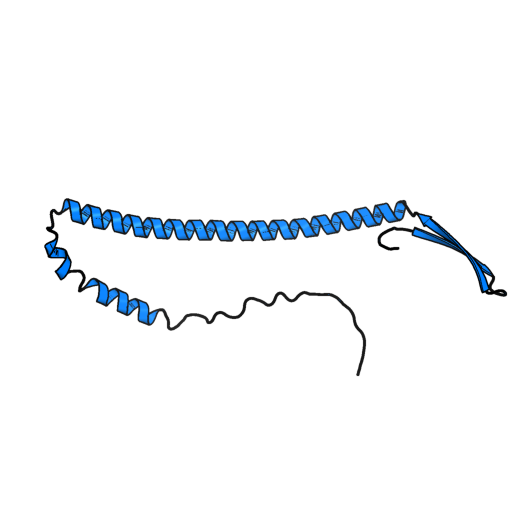ARG A 1 80 ? 27.505 -7.769 -56.179 1.00 59.22 80 ARG A CA 1
ATOM 689 C C . ARG A 1 80 ? 26.667 -8.308 -57.335 1.00 59.22 80 ARG A C 1
ATOM 691 O O . ARG A 1 80 ? 27.212 -8.595 -58.389 1.00 59.22 80 ARG A O 1
ATOM 698 N N . HIS A 1 81 ? 25.358 -8.430 -57.154 1.00 59.50 81 HIS A N 1
ATOM 699 C CA . HIS A 1 81 ? 24.448 -8.899 -58.193 1.00 59.50 81 HIS A CA 1
ATOM 700 C C . HIS A 1 81 ? 24.315 -7.882 -59.337 1.00 59.50 81 HIS A C 1
ATOM 702 O O . HIS A 1 81 ? 24.327 -8.258 -60.504 1.00 59.50 81 HIS A O 1
ATOM 708 N N . PHE A 1 82 ? 24.253 -6.588 -59.018 1.00 55.78 82 PHE A N 1
ATOM 709 C CA . PHE A 1 82 ? 24.167 -5.505 -59.997 1.00 55.78 82 PHE A CA 1
ATOM 710 C C . PHE A 1 82 ? 25.458 -5.359 -60.807 1.00 55.78 82 PHE A C 1
ATOM 712 O O . PHE A 1 82 ? 25.404 -5.318 -62.030 1.00 55.78 82 PHE A O 1
ATOM 719 N N . SER A 1 83 ? 26.617 -5.377 -60.144 1.00 53.66 83 SER A N 1
ATOM 720 C CA . SER A 1 83 ? 27.926 -5.381 -60.816 1.00 53.66 83 SER A CA 1
ATOM 721 C C . SER A 1 83 ? 28.157 -6.644 -61.655 1.00 53.66 83 SER A C 1
ATOM 723 O O . SER A 1 83 ? 28.787 -6.574 -62.706 1.00 53.66 83 SER A O 1
ATOM 725 N N . PHE A 1 84 ? 27.596 -7.788 -61.251 1.00 51.94 84 PHE A N 1
ATOM 726 C CA . PHE A 1 84 ? 27.614 -9.015 -62.050 1.00 51.94 84 PHE A CA 1
ATOM 727 C C . PHE A 1 84 ? 26.757 -8.902 -63.323 1.00 51.94 84 PHE A C 1
ATOM 729 O O . PHE A 1 84 ? 27.188 -9.331 -64.390 1.00 51.94 84 PHE A O 1
ATOM 736 N N . LEU A 1 85 ? 25.575 -8.282 -63.232 1.00 55.34 85 LEU A N 1
ATOM 737 C CA . LEU A 1 85 ? 24.686 -8.048 -64.376 1.00 55.34 85 LEU A CA 1
ATOM 738 C C . LEU A 1 85 ? 25.213 -6.966 -65.332 1.00 55.34 85 LEU A C 1
ATOM 740 O O . LEU A 1 85 ? 25.059 -7.100 -66.542 1.00 55.34 85 LEU A O 1
ATOM 744 N N . SER A 1 86 ? 25.856 -5.915 -64.815 1.00 53.38 86 SER A N 1
ATOM 745 C CA . SER A 1 86 ? 26.357 -4.795 -65.622 1.00 53.38 86 SER A CA 1
ATOM 746 C C . SER A 1 86 ? 27.667 -5.096 -66.359 1.00 53.38 86 SER A C 1
ATOM 748 O O . SER A 1 86 ? 27.987 -4.412 -67.324 1.00 53.38 86 SER A O 1
ATOM 750 N N . LEU A 1 87 ? 28.437 -6.098 -65.917 1.00 53.59 87 LEU A N 1
ATOM 751 C CA . LEU A 1 87 ? 29.705 -6.499 -66.547 1.00 53.59 87 LEU A CA 1
ATOM 752 C C . LEU A 1 87 ? 29.543 -7.538 -67.673 1.00 53.59 87 LEU A C 1
ATOM 754 O O . LEU A 1 87 ? 30.547 -7.955 -68.243 1.00 53.59 87 LEU A O 1
ATOM 758 N N . GLY A 1 88 ? 28.320 -7.975 -68.005 1.00 51.06 88 GLY A N 1
ATOM 759 C CA . GLY A 1 88 ? 28.085 -8.903 -69.123 1.00 51.06 88 GLY A CA 1
ATOM 760 C C . GLY A 1 88 ? 28.830 -10.243 -69.008 1.00 51.06 88 GLY A C 1
ATOM 761 O O . GLY A 1 88 ? 29.133 -10.875 -70.018 1.00 51.06 88 GLY A O 1
ATOM 762 N N . LEU A 1 89 ? 29.167 -10.682 -67.790 1.00 52.31 89 LEU A N 1
ATOM 763 C CA . LEU A 1 89 ? 29.897 -11.929 -67.570 1.00 52.31 89 LEU A CA 1
ATOM 764 C C . LEU A 1 89 ? 28.926 -13.114 -67.630 1.00 52.31 89 LEU A C 1
ATOM 766 O O . LEU A 1 89 ? 28.081 -13.302 -66.756 1.00 52.31 89 LEU A O 1
ATOM 770 N N . SER A 1 90 ? 29.063 -13.907 -68.695 1.00 48.16 90 SER A N 1
ATOM 771 C CA . SER A 1 90 ? 28.268 -15.107 -68.971 1.00 48.16 90 SER A CA 1
ATOM 772 C C . SER A 1 90 ? 28.260 -16.095 -67.779 1.00 48.16 90 SER A C 1
ATOM 774 O O . SER A 1 90 ? 29.251 -16.172 -67.039 1.00 48.16 90 SER A O 1
ATOM 776 N N . PRO A 1 91 ? 27.184 -16.888 -67.572 1.00 54.50 91 PRO A N 1
ATOM 777 C CA . PRO A 1 91 ? 27.002 -17.760 -66.403 1.00 54.50 91 PRO A CA 1
ATOM 778 C C . PRO A 1 91 ? 28.132 -18.770 -66.132 1.00 54.50 91 PRO A C 1
ATOM 780 O O . PRO A 1 91 ? 28.246 -19.248 -65.001 1.00 54.50 91 PRO A O 1
ATOM 783 N N . ASP A 1 92 ? 28.984 -19.067 -67.117 1.00 52.56 92 ASP A N 1
ATOM 784 C CA . ASP A 1 92 ? 30.076 -20.045 -67.023 1.00 52.56 92 ASP A CA 1
ATOM 785 C C . ASP A 1 92 ? 31.268 -19.602 -66.158 1.00 52.56 92 ASP A C 1
ATOM 787 O O . ASP A 1 92 ? 32.002 -20.440 -65.628 1.00 52.56 92 ASP A O 1
ATOM 791 N N . PHE A 1 93 ? 31.430 -18.303 -65.880 1.00 46.72 93 PHE A N 1
ATOM 792 C CA . PHE A 1 93 ? 32.486 -17.816 -64.975 1.00 46.72 93 PHE A CA 1
ATOM 793 C C . PHE A 1 93 ? 32.189 -18.096 -63.484 1.00 46.72 93 PHE A C 1
ATOM 795 O O . PHE A 1 93 ? 33.008 -17.848 -62.595 1.00 46.72 93 PHE A O 1
ATOM 802 N N . ARG A 1 94 ? 31.014 -18.667 -63.186 1.00 50.41 94 ARG A N 1
ATOM 803 C CA . ARG A 1 94 ? 30.545 -18.992 -61.830 1.00 50.41 94 ARG A CA 1
ATOM 804 C C . ARG A 1 94 ? 31.338 -20.137 -61.175 1.00 50.41 94 ARG A C 1
ATOM 806 O O . ARG A 1 94 ? 31.346 -20.243 -59.946 1.00 50.41 94 ARG A O 1
ATOM 813 N N . ARG A 1 95 ? 32.041 -20.967 -61.962 1.00 48.62 95 ARG A N 1
ATOM 814 C CA . ARG A 1 95 ? 32.791 -22.145 -61.475 1.00 48.62 95 ARG A CA 1
ATOM 815 C C . ARG A 1 95 ? 34.257 -21.856 -61.100 1.00 48.62 95 ARG A C 1
ATOM 817 O O . ARG A 1 95 ? 34.851 -22.655 -60.384 1.00 48.62 95 ARG A O 1
ATOM 824 N N . TYR A 1 96 ? 34.839 -20.723 -61.516 1.00 47.47 96 TYR A N 1
ATOM 825 C CA . TYR A 1 96 ? 36.271 -20.445 -61.285 1.00 47.47 96 TYR A CA 1
ATOM 826 C C . TYR A 1 96 ? 36.572 -19.570 -60.053 1.00 47.47 96 TYR A C 1
ATOM 828 O O . TYR A 1 96 ? 37.680 -19.618 -59.525 1.00 47.47 96 TYR A O 1
ATOM 836 N N . GLN A 1 97 ? 35.609 -18.785 -59.548 1.00 46.53 97 GLN A N 1
ATOM 837 C CA . GLN A 1 97 ? 35.837 -17.920 -58.373 1.00 46.53 97 GLN A CA 1
ATOM 838 C C . GLN A 1 97 ? 35.219 -18.422 -57.058 1.00 46.53 97 GLN A C 1
ATOM 840 O O . GLN A 1 97 ? 35.691 -18.045 -55.983 1.00 46.53 97 GLN A O 1
ATOM 845 N N . THR A 1 98 ? 34.230 -19.320 -57.102 1.00 47.78 98 THR A N 1
ATOM 846 C CA . THR A 1 98 ? 33.633 -19.938 -55.897 1.00 47.78 98 THR A CA 1
ATOM 847 C C . THR A 1 98 ? 34.596 -20.876 -55.154 1.00 47.78 98 THR A C 1
ATOM 849 O O . THR A 1 98 ? 34.398 -21.172 -53.976 1.00 47.78 98 THR A O 1
ATOM 852 N N . SER A 1 99 ? 35.695 -21.274 -55.796 1.00 41.31 99 SER A N 1
ATOM 853 C CA . SER A 1 99 ? 36.776 -22.078 -55.218 1.00 41.31 99 SER A CA 1
ATOM 854 C C . SER A 1 99 ? 37.847 -21.265 -54.468 1.00 41.31 99 SER A C 1
ATOM 856 O O . SER A 1 99 ? 38.670 -21.864 -53.775 1.00 41.31 99 SER A O 1
ATOM 858 N N . ARG A 1 100 ? 37.848 -19.918 -54.531 1.00 45.31 100 ARG A N 1
ATOM 859 C CA . ARG A 1 100 ? 38.798 -19.076 -53.760 1.00 45.31 100 ARG A CA 1
ATOM 860 C C . ARG A 1 100 ? 38.210 -18.407 -52.521 1.00 45.31 100 ARG A C 1
ATOM 862 O O . ARG A 1 100 ? 38.944 -18.216 -51.556 1.00 45.31 100 ARG A O 1
ATOM 869 N N . THR A 1 101 ? 36.920 -18.080 -52.495 1.00 44.81 101 THR A N 1
ATOM 870 C CA . THR A 1 101 ? 36.320 -17.379 -51.341 1.00 44.81 101 THR A CA 1
ATOM 871 C C . THR A 1 101 ? 35.915 -18.319 -50.205 1.00 44.81 101 THR A C 1
ATOM 873 O O . THR A 1 101 ? 35.939 -17.922 -49.046 1.00 44.81 101 THR A O 1
ATOM 876 N N . THR A 1 102 ? 35.679 -19.602 -50.485 1.00 46.88 102 THR A N 1
ATOM 877 C CA . THR A 1 102 ? 35.374 -20.610 -49.451 1.00 46.88 102 THR A CA 1
ATOM 878 C C . THR A 1 102 ? 36.597 -21.070 -48.642 1.00 46.88 102 THR A C 1
ATOM 880 O O . THR A 1 102 ? 36.429 -21.695 -47.598 1.00 46.88 102 THR A O 1
ATOM 883 N N . ARG A 1 103 ? 37.832 -20.723 -49.048 1.00 44.78 103 ARG A N 1
ATOM 884 C CA . ARG A 1 103 ? 39.059 -21.038 -48.282 1.00 44.78 103 ARG A CA 1
ATOM 885 C C . ARG A 1 103 ? 39.495 -19.946 -47.302 1.00 44.78 103 ARG A C 1
ATOM 887 O O . ARG A 1 103 ? 40.204 -20.260 -46.349 1.00 44.78 103 ARG A O 1
ATOM 894 N N . VAL A 1 104 ? 39.086 -18.692 -47.509 1.00 46.06 104 VAL A N 1
ATOM 895 C CA . VAL A 1 104 ? 39.469 -17.580 -46.617 1.00 46.06 104 VAL A CA 1
ATOM 896 C C . VAL A 1 104 ? 38.472 -17.445 -45.460 1.00 46.06 104 VAL A C 1
ATOM 898 O O . VAL A 1 104 ? 38.895 -17.324 -44.311 1.00 46.06 104 VAL A O 1
ATOM 901 N N . ASP A 1 105 ? 37.173 -17.638 -45.720 1.00 43.28 105 ASP A N 1
ATOM 902 C CA . ASP A 1 105 ? 36.130 -17.562 -44.683 1.00 43.28 105 ASP A CA 1
ATOM 903 C C . ASP A 1 105 ? 36.115 -18.783 -43.738 1.00 43.28 105 ASP A C 1
ATOM 905 O O . ASP A 1 105 ? 35.770 -18.665 -42.560 1.00 43.28 105 ASP A O 1
ATOM 909 N N . ALA A 1 106 ? 36.566 -19.957 -44.201 1.00 43.97 106 ALA A N 1
ATOM 910 C CA . ALA A 1 106 ? 36.709 -21.143 -43.348 1.00 43.97 106 ALA A CA 1
ATOM 911 C C . ALA A 1 106 ? 37.888 -21.035 -42.357 1.00 43.97 106 ALA A C 1
ATOM 913 O O . ALA A 1 106 ? 37.863 -21.664 -41.300 1.00 43.97 106 ALA A O 1
ATOM 914 N N . ARG A 1 107 ? 38.907 -20.213 -42.656 1.00 44.94 107 ARG A N 1
ATOM 915 C CA . ARG A 1 107 ? 40.089 -20.044 -41.791 1.00 44.94 107 ARG A CA 1
ATOM 916 C C . ARG A 1 107 ? 39.869 -19.011 -40.680 1.00 44.94 107 ARG A C 1
ATOM 918 O O . ARG A 1 107 ? 40.450 -19.162 -39.611 1.00 44.94 107 ARG A O 1
ATOM 925 N N . GLN A 1 108 ? 38.993 -18.022 -40.887 1.00 45.31 108 GLN A N 1
ATOM 926 C CA . GLN A 1 108 ? 38.600 -17.057 -39.846 1.00 45.31 108 GLN A CA 1
ATOM 927 C C . GLN A 1 108 ? 37.529 -17.596 -38.883 1.00 45.31 108 GLN A C 1
ATOM 929 O O . GLN A 1 108 ? 37.534 -17.233 -37.708 1.00 45.31 108 GLN A O 1
ATOM 934 N N . LYS A 1 109 ? 36.662 -18.525 -39.316 1.00 45.53 109 LYS A N 1
ATOM 935 C CA . LYS A 1 109 ? 35.700 -19.184 -38.408 1.00 45.53 109 LYS A CA 1
ATOM 936 C C . LYS A 1 109 ? 36.336 -20.167 -37.415 1.00 45.53 109 LYS A C 1
ATOM 938 O O . LYS A 1 109 ? 35.735 -20.441 -36.382 1.00 45.53 109 LYS A O 1
ATOM 943 N N . ALA A 1 110 ? 37.542 -20.673 -37.682 1.00 45.19 110 ALA A N 1
ATOM 944 C CA . ALA A 1 110 ? 38.224 -21.613 -36.787 1.00 45.19 110 ALA A CA 1
ATOM 945 C C . ALA A 1 110 ? 38.973 -20.932 -35.622 1.00 45.19 110 ALA A C 1
ATOM 947 O O . ALA A 1 110 ? 39.175 -21.554 -34.581 1.00 45.19 110 ALA A O 1
ATOM 948 N N . THR A 1 111 ? 39.368 -19.661 -35.756 1.00 48.28 111 THR A N 1
ATOM 949 C CA . THR A 1 111 ? 40.141 -18.943 -34.723 1.00 48.28 111 THR A CA 1
ATOM 950 C C . THR A 1 111 ? 39.280 -18.122 -33.761 1.00 48.28 111 THR A C 1
ATOM 952 O O . THR A 1 111 ? 39.726 -17.838 -32.652 1.00 48.28 111 THR A O 1
ATOM 955 N N . SER A 1 112 ? 38.033 -17.804 -34.122 1.00 43.34 112 SER A N 1
ATOM 956 C CA . SER A 1 112 ? 37.106 -17.046 -33.263 1.00 43.34 112 SER A CA 1
ATOM 957 C C . SER A 1 112 ? 36.429 -17.887 -32.170 1.00 43.34 112 SER A C 1
ATOM 959 O O . SER A 1 112 ? 35.923 -17.324 -31.204 1.00 43.34 112 SER A O 1
ATOM 961 N N . ASN A 1 113 ? 36.433 -19.221 -32.277 1.00 48.44 113 ASN A N 1
ATOM 962 C CA . ASN A 1 113 ? 35.757 -20.108 -31.316 1.00 48.44 113 ASN A CA 1
ATOM 963 C C . ASN A 1 113 ? 36.642 -20.568 -30.144 1.00 48.44 113 ASN A C 1
ATOM 965 O O . ASN A 1 113 ? 36.212 -21.397 -29.349 1.00 48.44 113 ASN A O 1
ATOM 969 N N . ARG A 1 114 ? 37.869 -20.045 -29.996 1.00 45.50 114 ARG A N 1
ATOM 970 C CA . ARG A 1 114 ? 38.726 -20.367 -28.835 1.00 45.50 114 ARG A CA 1
ATOM 971 C C . ARG A 1 114 ? 38.402 -19.526 -27.588 1.00 45.50 114 ARG A C 1
ATOM 973 O O . ARG A 1 114 ? 38.837 -19.881 -26.501 1.00 45.50 114 ARG A O 1
ATOM 980 N N . TRP A 1 115 ? 37.606 -18.467 -27.735 1.00 45.84 115 TRP A N 1
ATOM 981 C CA . TRP A 1 115 ? 37.209 -17.572 -26.643 1.00 45.84 115 TRP A CA 1
ATOM 982 C C . TRP A 1 115 ? 35.699 -17.326 -26.635 1.00 45.84 115 TRP A C 1
ATOM 984 O O . TRP A 1 115 ? 35.244 -16.196 -26.491 1.00 45.84 115 TRP A O 1
ATOM 994 N N . ALA A 1 116 ? 34.904 -18.382 -26.814 1.00 40.72 116 ALA A N 1
ATOM 995 C CA . ALA A 1 116 ? 33.519 -18.318 -26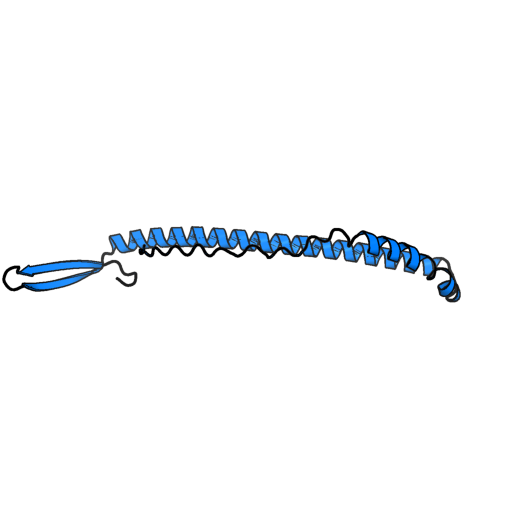.373 1.00 40.72 116 ALA A CA 1
ATOM 996 C C . ALA A 1 116 ? 33.535 -18.375 -24.834 1.00 40.72 116 ALA A C 1
ATOM 998 O O . ALA A 1 116 ? 33.988 -19.388 -24.292 1.00 40.72 116 ALA A O 1
ATOM 999 N N . PRO A 1 117 ? 33.092 -17.333 -24.105 1.00 44.09 117 PRO A N 1
ATOM 1000 C CA . PRO A 1 117 ? 32.757 -17.526 -22.707 1.00 44.09 117 PRO A CA 1
ATOM 1001 C C . PRO A 1 117 ? 31.654 -18.584 -22.667 1.00 44.09 117 PRO A C 1
ATOM 1003 O O . PRO A 1 117 ? 30.684 -18.531 -23.428 1.00 44.09 117 PRO A O 1
ATOM 1006 N N . THR A 1 11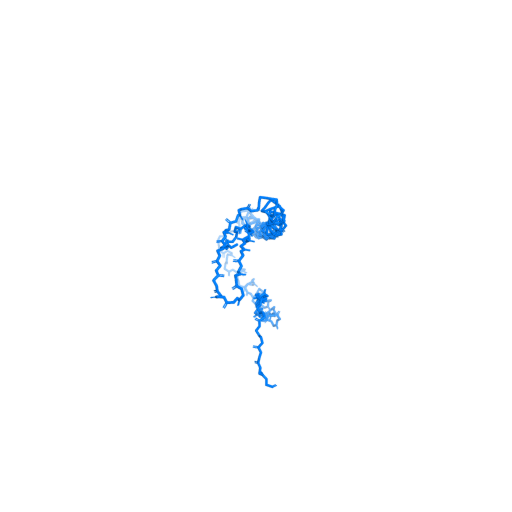8 ? 31.841 -19.591 -21.819 1.00 51.22 118 THR A N 1
ATOM 1007 C CA . THR A 1 118 ? 30.781 -20.528 -21.463 1.00 51.22 118 THR A CA 1
ATOM 1008 C C . THR A 1 118 ? 29.534 -19.727 -21.080 1.00 51.22 118 THR A C 1
ATOM 1010 O O . THR A 1 118 ? 29.668 -18.643 -20.504 1.00 51.22 118 THR A O 1
ATOM 1013 N N . PRO A 1 119 ? 28.315 -20.210 -21.375 1.00 41.66 119 PRO A N 1
ATOM 1014 C CA . PRO A 1 119 ? 27.125 -19.611 -20.803 1.00 41.66 119 PRO A CA 1
ATOM 1015 C C . PRO A 1 119 ? 27.189 -19.870 -19.294 1.00 41.66 119 PRO A C 1
ATOM 1017 O O . PRO A 1 119 ? 26.731 -20.901 -18.801 1.00 41.66 119 PRO A O 1
ATOM 1020 N N . SER A 1 120 ? 27.823 -18.961 -18.552 1.00 44.38 120 SER A N 1
ATOM 1021 C CA . SER A 1 120 ? 27.624 -18.850 -17.121 1.00 44.38 120 SER A CA 1
ATOM 1022 C C . SER A 1 120 ? 26.150 -18.532 -16.960 1.00 44.38 120 SER A C 1
ATOM 1024 O O . SER A 1 120 ? 25.699 -17.446 -17.324 1.00 44.38 120 SER A O 1
ATOM 1026 N N . GLN A 1 121 ? 25.412 -19.561 -16.552 1.00 43.72 121 GLN A N 1
ATOM 1027 C CA . GLN A 1 121 ? 24.277 -19.497 -15.647 1.00 43.72 121 GLN A CA 1
ATOM 1028 C C . GLN A 1 121 ? 23.843 -18.054 -15.387 1.00 43.72 121 GLN A C 1
ATOM 1030 O O . GLN A 1 121 ? 24.550 -17.293 -14.722 1.00 43.72 121 GLN A O 1
ATOM 1035 N N . GLY A 1 122 ? 22.691 -17.682 -15.952 1.00 39.22 122 GLY A N 1
ATOM 1036 C CA . GLY A 1 122 ? 22.049 -16.420 -15.615 1.00 39.22 122 GLY A CA 1
ATOM 1037 C C . GLY A 1 122 ? 21.994 -16.265 -14.093 1.00 39.22 122 GLY A C 1
ATOM 1038 O O . GLY A 1 122 ? 21.923 -17.277 -13.388 1.00 39.22 122 GLY A O 1
ATOM 1039 N N . PRO A 1 123 ? 22.066 -15.033 -13.567 1.00 38.50 123 PRO A N 1
ATOM 1040 C CA . PRO A 1 123 ? 21.993 -14.834 -12.135 1.00 38.50 123 PRO A CA 1
ATOM 1041 C C . PRO A 1 123 ? 20.701 -15.479 -11.644 1.00 38.50 123 PRO A C 1
ATOM 1043 O O . PRO A 1 123 ? 19.604 -15.082 -12.043 1.00 38.50 123 PRO A O 1
ATOM 1046 N N . CYS A 1 124 ? 20.852 -16.505 -10.804 1.00 36.41 124 CYS A N 1
ATOM 1047 C CA . CYS A 1 124 ? 19.800 -16.966 -9.925 1.00 36.41 124 CYS A CA 1
ATOM 1048 C C . CYS A 1 124 ? 19.229 -15.710 -9.276 1.00 36.41 124 CYS A C 1
ATOM 1050 O O . CYS A 1 124 ? 19.905 -15.042 -8.491 1.00 36.41 124 CYS A O 1
ATOM 1052 N N . VAL A 1 125 ? 18.008 -15.359 -9.664 1.00 38.66 125 VAL A N 1
ATOM 1053 C CA . VAL A 1 125 ? 17.170 -14.421 -8.934 1.00 38.66 125 VAL A CA 1
ATOM 1054 C C . VAL A 1 125 ? 17.061 -15.005 -7.535 1.00 38.66 125 VAL A C 1
ATOM 1056 O O . VAL A 1 125 ? 16.270 -15.909 -7.280 1.00 38.66 125 VAL A O 1
ATOM 1059 N N . HIS A 1 126 ? 17.927 -14.536 -6.638 1.00 37.84 126 HIS A N 1
ATOM 1060 C CA . HIS A 1 126 ? 17.736 -14.687 -5.213 1.00 37.84 126 HIS A CA 1
ATOM 1061 C C . HIS A 1 126 ? 16.435 -13.953 -4.914 1.00 37.84 126 HIS A C 1
ATOM 1063 O O . HIS A 1 126 ? 16.391 -12.733 -4.756 1.00 37.84 126 HIS A O 1
ATOM 1069 N N . SER A 1 127 ? 15.355 -14.724 -4.884 1.00 38.72 127 SER A N 1
ATOM 1070 C CA . SER A 1 127 ? 14.171 -14.413 -4.117 1.00 38.72 127 SER A CA 1
ATOM 1071 C C . SER A 1 127 ? 14.639 -14.123 -2.695 1.00 38.72 127 SER A C 1
ATOM 1073 O O . SER A 1 127 ? 14.870 -15.038 -1.903 1.00 38.72 127 SER A O 1
ATOM 1075 N N . PHE A 1 128 ? 14.816 -12.844 -2.377 1.00 32.72 128 PHE A N 1
ATOM 1076 C CA . PHE A 1 128 ? 14.898 -12.373 -1.005 1.00 32.72 128 PHE A CA 1
ATOM 1077 C C . PHE A 1 128 ? 13.487 -12.495 -0.418 1.00 32.72 128 PHE A C 1
ATOM 1079 O O . PHE A 1 128 ? 12.737 -11.534 -0.284 1.00 32.72 128 PHE A O 1
ATOM 1086 N N . CYS A 1 129 ? 13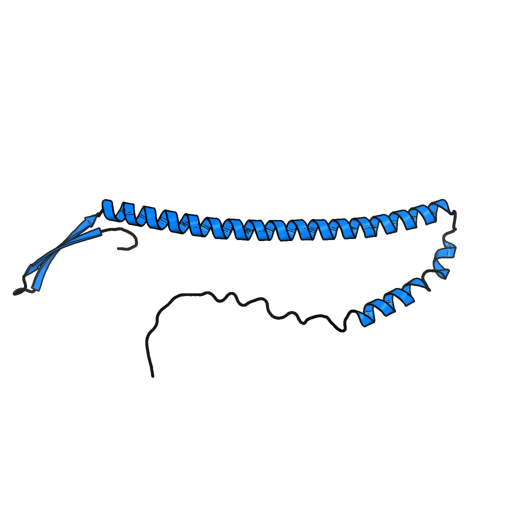.087 -13.737 -0.152 1.00 33.47 129 CYS A N 1
ATOM 1087 C CA . CYS A 1 129 ? 11.985 -14.042 0.731 1.00 33.47 129 CYS A CA 1
ATOM 1088 C C . CYS A 1 129 ? 12.521 -13.807 2.141 1.00 33.47 129 CYS A C 1
ATOM 1090 O O . CYS A 1 129 ? 13.229 -14.640 2.707 1.00 33.47 129 CYS A O 1
ATOM 1092 N N . GLY A 1 130 ? 12.226 -12.631 2.690 1.00 37.97 130 GLY A N 1
ATOM 1093 C CA . GLY A 1 130 ? 12.275 -12.445 4.126 1.00 37.97 130 GLY A CA 1
ATOM 1094 C C . GLY A 1 130 ? 11.286 -13.419 4.754 1.00 37.97 130 GLY A C 1
ATOM 1095 O O . GLY A 1 130 ? 10.082 -13.211 4.689 1.00 37.97 130 GLY A O 1
ATOM 1096 N N . THR A 1 131 ? 11.785 -14.502 5.342 1.00 38.19 131 THR A N 1
ATOM 1097 C CA . THR A 1 131 ? 11.054 -15.218 6.383 1.00 38.19 131 THR A CA 1
ATOM 1098 C C . THR A 1 131 ? 12.038 -15.582 7.477 1.00 38.19 131 THR A C 1
ATOM 1100 O O . THR A 1 131 ? 12.892 -16.452 7.322 1.00 38.19 131 THR A O 1
ATOM 1103 N N . ALA A 1 132 ? 11.908 -14.882 8.597 1.00 45.31 132 ALA A N 1
ATOM 1104 C CA . ALA A 1 132 ? 12.461 -15.302 9.865 1.00 45.31 132 ALA A CA 1
ATOM 1105 C C . ALA A 1 132 ? 12.008 -16.736 10.174 1.00 45.31 132 ALA A C 1
ATOM 1107 O O . ALA A 1 132 ? 10.808 -17.006 10.219 1.00 45.31 132 ALA A O 1
ATOM 1108 N N . LYS A 1 133 ? 12.951 -17.640 10.448 1.00 39.34 133 LYS A N 1
ATOM 1109 C CA . LYS A 1 133 ? 12.700 -18.830 11.263 1.00 39.34 133 LYS A CA 1
ATOM 1110 C C . LYS A 1 133 ? 13.909 -19.115 12.142 1.00 39.34 133 LYS A C 1
ATOM 1112 O O . LYS A 1 133 ? 14.982 -19.481 11.679 1.00 39.34 133 LYS A O 1
ATOM 1117 N N . ASN A 1 134 ? 13.669 -18.929 13.434 1.00 39.53 134 ASN A N 1
ATOM 1118 C CA . ASN A 1 134 ? 14.405 -19.518 14.538 1.00 39.53 134 ASN A CA 1
ATOM 1119 C C . ASN A 1 134 ? 14.731 -21.006 14.295 1.00 39.53 134 ASN A C 1
ATOM 1121 O O . ASN A 1 134 ? 13.852 -21.748 13.852 1.00 39.53 134 ASN A O 1
ATOM 1125 N N . ARG A 1 135 ? 15.895 -21.427 14.820 1.00 39.34 135 ARG A N 1
ATOM 1126 C CA . ARG A 1 135 ? 16.084 -22.518 15.810 1.00 39.34 135 ARG A CA 1
ATOM 1127 C C . ARG A 1 135 ? 17.091 -23.621 15.408 1.00 39.34 135 ARG A C 1
ATOM 1129 O O . ARG A 1 135 ? 17.015 -24.166 14.315 1.00 39.34 135 ARG A O 1
ATOM 1136 N N . CYS A 1 136 ? 17.901 -23.996 16.414 1.00 34.19 136 CYS A N 1
ATOM 1137 C CA . CYS A 1 136 ? 18.829 -25.140 16.547 1.00 34.19 136 CYS A CA 1
ATOM 1138 C C . CYS A 1 136 ? 20.158 -24.994 15.778 1.00 34.19 136 CYS A C 1
ATOM 1140 O O . CYS A 1 136 ? 20.150 -24.831 14.569 1.00 34.19 136 CYS A O 1
ATOM 1142 N N . ARG A 1 137 ? 21.334 -25.046 16.412 1.00 37.44 137 ARG A N 1
ATOM 1143 C CA . ARG A 1 137 ? 21.792 -25.872 17.541 1.00 37.44 137 ARG A CA 1
ATOM 1144 C C . ARG A 1 137 ? 22.852 -25.136 18.355 1.00 37.44 137 ARG A C 1
ATOM 1146 O O . ARG A 1 137 ? 23.593 -24.348 17.731 1.00 37.44 137 ARG A O 1
#

Radius of gyration: 35.69 Å; chains: 1; bounding box: 58×33×108 Å

Organism: Araneus ventricosus (NCBI:txid182803)

pLDDT: mean 70.84, std 22.81, range [32.72, 96.44]

Foldseek 3Di:
DVLFDWDKDKDADPVVRDIDIDIHGDVVVSVVVVVVVVVVVVVVVVVVVVVVVVVVVVVVVVVVVVVVVVVVVVVVVVVVVVVVVVVPDDPVCVPPCVVPPVVVVVVVVVVVPPDDDDPPDDPDPPPPPDDDDDDDD